Protein AF-A0ABD0NCQ1-F1 (afdb_monomer_lite)

Sequence (141 aa):
KEVLISGPDDTEEEISLSLGPPLSHETFEKMWLDLEILRRQTLGFPRPRAAPDTLQAALQMVKIQTLAFTPGDTVPWKAYIYTRSTGTLILAELLQGDLQAPGTDESLVVSVKQQPVNQHAIRGFVSILKSVLRTLNVDSL

Structure (mmCIF, N/CA/C/O backbone):
data_AF-A0ABD0NCQ1-F1
#
_entry.id   AF-A0ABD0NCQ1-F1
#
loop_
_atom_site.group_PDB
_atom_site.id
_atom_site.type_symbol
_atom_site.label_atom_id
_atom_site.label_alt_id
_atom_site.label_comp_id
_atom_site.label_asym_id
_atom_site.label_entity_id
_atom_site.label_seq_id
_atom_site.pdbx_PDB_ins_code
_atom_site.Cartn_x
_atom_site.Cartn_y
_atom_site.Cartn_z
_atom_site.occupancy
_atom_site.B_iso_or_equiv
_atom_site.auth_seq_id
_atom_site.auth_comp_id
_atom_site.auth_asym_id
_atom_site.auth_atom_id
_atom_site.pdbx_PDB_model_num
ATOM 1 N N . LYS A 1 1 ? -46.312 -8.277 -20.076 1.00 41.31 1 LYS A N 1
ATOM 2 C CA . LYS A 1 1 ? -45.403 -9.411 -19.799 1.00 41.31 1 LYS A CA 1
ATOM 3 C C . LYS A 1 1 ? -44.001 -8.831 -19.782 1.00 41.31 1 LYS A C 1
ATOM 5 O O . LYS A 1 1 ? -43.587 -8.268 -20.786 1.00 41.31 1 LYS A O 1
ATOM 10 N N . GLU A 1 2 ? -43.405 -8.815 -18.601 1.00 47.75 2 GLU A N 1
ATOM 11 C CA . GLU A 1 2 ? -42.081 -8.276 -18.286 1.00 47.75 2 GLU A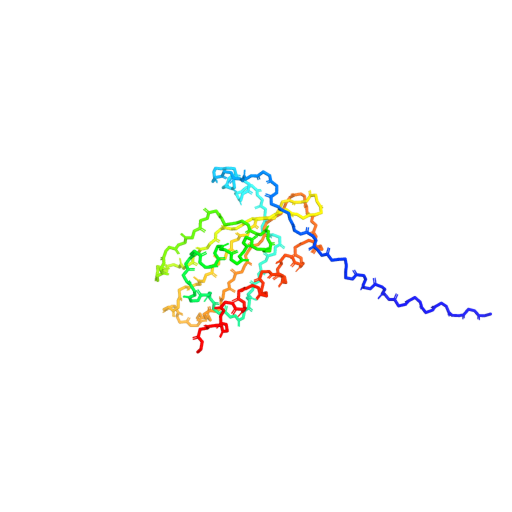 CA 1
ATOM 12 C C . GLU A 1 2 ? -40.979 -9.005 -19.061 1.00 47.75 2 GLU A C 1
ATOM 14 O O . GLU A 1 2 ? -41.149 -10.191 -19.333 1.00 47.75 2 GLU A O 1
ATOM 19 N N . VAL A 1 3 ? -39.854 -8.326 -19.319 1.00 39.41 3 VAL A N 1
ATOM 20 C CA . VAL A 1 3 ? -38.531 -8.773 -18.844 1.00 39.41 3 VAL A CA 1
ATOM 21 C C . VAL A 1 3 ? -37.684 -7.525 -18.560 1.00 39.41 3 VAL A C 1
ATOM 23 O O . VAL A 1 3 ? -37.285 -6.806 -19.473 1.00 39.41 3 VAL A O 1
ATOM 26 N N . LEU A 1 4 ? -37.436 -7.281 -17.273 1.00 47.16 4 LEU A N 1
ATOM 27 C CA . LEU A 1 4 ? -36.371 -6.424 -16.758 1.00 47.16 4 LEU A CA 1
ATOM 28 C C . LEU A 1 4 ? -35.032 -7.091 -17.086 1.00 47.16 4 LEU A C 1
ATOM 30 O O . LEU A 1 4 ? -34.736 -8.161 -16.560 1.00 47.16 4 LEU A O 1
ATOM 34 N N . ILE A 1 5 ? -34.226 -6.474 -17.946 1.00 45.88 5 ILE A N 1
ATOM 35 C CA . ILE A 1 5 ? -32.819 -6.849 -18.101 1.00 45.88 5 ILE A CA 1
ATOM 36 C C . ILE A 1 5 ? -32.027 -5.909 -17.196 1.00 45.88 5 ILE A C 1
ATOM 38 O O . ILE A 1 5 ? -31.437 -4.928 -17.638 1.00 45.88 5 ILE A O 1
ATOM 42 N N . SER A 1 6 ? -32.084 -6.182 -15.895 1.00 42.03 6 SER A N 1
ATOM 43 C CA . SER A 1 6 ? -31.113 -5.652 -14.947 1.00 42.03 6 SER A CA 1
ATOM 44 C C . SER A 1 6 ? -29.813 -6.411 -15.191 1.00 42.03 6 SER A C 1
ATOM 46 O O . SER A 1 6 ? -29.630 -7.519 -14.689 1.00 42.03 6 SER A O 1
ATOM 48 N N . GLY A 1 7 ? -28.935 -5.854 -16.028 1.00 38.22 7 GLY A N 1
ATOM 49 C CA . GLY A 1 7 ? -27.530 -6.243 -15.983 1.00 38.22 7 GLY A CA 1
ATOM 50 C C . GLY A 1 7 ? -27.001 -5.966 -14.572 1.00 38.22 7 GLY A C 1
ATOM 51 O O . GLY A 1 7 ? -27.476 -5.013 -13.944 1.00 38.22 7 GLY A O 1
ATOM 52 N N . PRO A 1 8 ? -26.079 -6.782 -14.034 1.00 43.75 8 PRO A N 1
ATOM 53 C CA . PRO A 1 8 ? -25.338 -6.362 -12.864 1.00 43.75 8 PRO A CA 1
ATOM 54 C C . PRO A 1 8 ? -24.564 -5.123 -13.301 1.00 43.75 8 PRO A C 1
ATOM 56 O O . PRO A 1 8 ? -23.619 -5.196 -14.082 1.00 43.75 8 PRO A O 1
ATOM 59 N N . ASP A 1 9 ? -25.066 -3.978 -12.871 1.00 37.38 9 ASP A N 1
ATOM 60 C CA . ASP A 1 9 ? -24.334 -2.736 -12.798 1.00 37.38 9 ASP A CA 1
ATOM 61 C C . ASP A 1 9 ? -23.147 -3.014 -11.862 1.00 37.38 9 ASP A C 1
ATOM 63 O O . ASP A 1 9 ? -23.215 -2.810 -10.653 1.00 37.38 9 ASP A O 1
ATOM 67 N N . ASP A 1 10 ? -22.079 -3.603 -12.416 1.00 42.53 10 ASP A N 1
ATOM 68 C CA . ASP A 1 10 ? -20.707 -3.418 -11.952 1.00 42.53 10 ASP A CA 1
ATOM 69 C C . ASP A 1 10 ? -20.427 -1.926 -12.144 1.00 42.53 10 ASP A C 1
ATOM 71 O O . ASP A 1 10 ? -19.739 -1.486 -13.065 1.00 42.53 10 ASP A O 1
ATOM 75 N N . THR A 1 11 ? -21.048 -1.116 -11.294 1.00 46.62 11 THR A N 1
ATOM 76 C CA . THR A 1 11 ? -20.569 0.215 -11.010 1.00 46.62 11 THR A CA 1
ATOM 77 C C . THR A 1 11 ? -19.172 -0.013 -10.462 1.00 46.62 11 THR A C 1
ATOM 79 O O . THR A 1 11 ? -18.973 -0.411 -9.311 1.00 46.62 11 THR A O 1
ATOM 82 N N . GLU A 1 12 ? -18.178 0.145 -11.335 1.00 50.72 12 GLU A N 1
ATOM 83 C CA . GLU A 1 12 ? -16.806 0.414 -10.944 1.00 50.72 12 GLU A CA 1
ATOM 84 C C . GLU A 1 12 ? -16.848 1.718 -10.142 1.00 50.72 12 GLU A C 1
ATOM 86 O O . GLU A 1 12 ? -16.586 2.795 -10.667 1.00 50.72 12 GLU A O 1
ATOM 91 N N . GLU A 1 13 ? -17.280 1.642 -8.878 1.00 55.72 13 GLU A N 1
ATOM 92 C CA . GLU A 1 13 ? -17.117 2.729 -7.929 1.00 55.72 13 GLU A CA 1
ATOM 93 C C . GLU A 1 13 ? -15.634 3.083 -7.973 1.00 55.72 13 GLU A C 1
ATOM 95 O O . GLU A 1 13 ? -14.756 2.275 -7.653 1.00 55.72 13 GLU A O 1
ATOM 100 N N . GLU A 1 14 ? -15.351 4.269 -8.499 1.00 66.75 14 GLU A N 1
ATOM 101 C CA . GLU A 1 14 ? -13.997 4.744 -8.681 1.00 66.75 14 GLU A CA 1
ATOM 102 C C . GLU A 1 14 ? -13.377 4.876 -7.288 1.00 66.75 14 GLU A C 1
ATOM 104 O O . GLU A 1 14 ? -13.781 5.707 -6.468 1.00 66.75 14 GLU A O 1
ATOM 109 N N . ILE A 1 15 ? -12.440 3.983 -6.967 1.00 83.25 15 ILE A N 1
ATOM 110 C CA . ILE A 1 15 ? -11.886 3.912 -5.618 1.00 83.25 15 ILE A CA 1
ATOM 111 C C . ILE A 1 15 ? -11.058 5.164 -5.356 1.00 83.25 15 ILE A C 1
ATOM 113 O O . ILE A 1 15 ? -9.962 5.348 -5.883 1.00 83.25 15 ILE A O 1
ATOM 117 N N . SER A 1 16 ? -11.591 6.025 -4.493 1.00 88.00 16 SER A N 1
ATOM 118 C CA . SER A 1 16 ? -10.922 7.245 -4.064 1.00 88.00 16 SER A CA 1
ATOM 119 C C . SER A 1 16 ? -9.983 6.942 -2.896 1.00 88.00 16 SER A C 1
ATOM 121 O O . SER A 1 16 ? -10.419 6.588 -1.792 1.00 88.00 16 SER A O 1
ATOM 123 N N . LEU A 1 17 ? -8.677 7.043 -3.148 1.00 93.38 17 LEU A N 1
ATOM 124 C CA . LEU A 1 17 ? -7.636 6.978 -2.123 1.00 93.38 17 LEU A CA 1
ATOM 125 C C . LEU A 1 17 ? -7.353 8.378 -1.560 1.00 93.38 17 LEU A C 1
ATOM 127 O O . LEU A 1 17 ? -7.421 9.384 -2.266 1.00 93.38 17 LEU A O 1
ATOM 131 N N . SER A 1 18 ? -7.000 8.455 -0.279 1.00 93.38 18 SER A N 1
ATOM 132 C CA . SER A 1 18 ? -6.764 9.710 0.439 1.00 93.38 18 SER A CA 1
ATOM 133 C C . SER A 1 18 ? -5.590 9.594 1.413 1.00 93.38 18 SER A C 1
ATOM 135 O O . SER A 1 18 ? -5.324 8.529 1.969 1.00 93.38 18 SER A O 1
ATOM 137 N N . LEU A 1 19 ? -4.890 10.715 1.625 1.00 86.50 19 LEU A N 1
ATOM 138 C CA . LEU A 1 19 ? -3.659 10.763 2.426 1.00 86.50 19 LEU A CA 1
ATOM 139 C C . LEU A 1 19 ? -3.890 10.892 3.940 1.00 86.50 19 LEU A C 1
ATOM 141 O O . LEU A 1 19 ? -2.982 10.594 4.697 1.00 86.50 19 LEU A O 1
ATOM 145 N N . GLY A 1 20 ? -5.082 11.289 4.404 1.00 85.56 20 GLY A N 1
ATOM 146 C CA . GLY A 1 20 ? -5.403 11.413 5.836 1.00 85.56 20 GLY A CA 1
ATOM 147 C C . GLY A 1 20 ? -4.324 12.080 6.716 1.00 85.56 20 GLY A C 1
ATOM 148 O O . GLY A 1 20 ? -3.438 12.776 6.222 1.00 85.56 20 GLY A O 1
ATOM 149 N N . PRO A 1 21 ? -4.391 11.903 8.046 1.00 88.88 21 PRO A N 1
ATOM 150 C CA . PRO A 1 21 ? -3.262 12.211 8.914 1.00 88.88 21 PRO A CA 1
ATOM 151 C C . PRO A 1 21 ? -2.158 11.151 8.746 1.00 88.88 21 PRO A C 1
ATOM 153 O O . PRO A 1 21 ? -2.484 9.960 8.627 1.00 88.88 21 PRO A O 1
ATOM 156 N N . PRO A 1 22 ? -0.873 11.554 8.780 1.00 91.31 22 PRO A N 1
ATOM 157 C CA . PRO A 1 22 ? 0.237 10.617 8.704 1.00 91.31 22 PRO A CA 1
ATOM 158 C C . PRO A 1 22 ? 0.203 9.655 9.890 1.00 91.31 22 PRO A C 1
ATOM 160 O O . PRO A 1 22 ? -0.095 10.035 11.024 1.00 91.31 22 PRO A O 1
ATOM 163 N N . LEU A 1 23 ? 0.516 8.398 9.610 1.00 94.06 23 LEU A N 1
ATOM 164 C CA . LEU A 1 23 ? 0.584 7.345 10.606 1.00 94.06 23 LEU A CA 1
ATOM 165 C C . LEU A 1 23 ? 2.020 7.208 11.124 1.00 94.06 23 LEU A C 1
ATOM 167 O O . LEU A 1 23 ? 2.955 7.123 10.329 1.00 94.06 23 LEU A O 1
ATOM 171 N N . SER A 1 24 ? 2.200 7.177 12.447 1.00 95.56 24 SER A N 1
ATOM 172 C CA . SER A 1 24 ? 3.511 6.895 13.043 1.00 95.56 24 SER A CA 1
ATOM 173 C C . SER A 1 24 ? 3.886 5.418 12.894 1.00 95.56 24 SER A C 1
ATOM 175 O O . SER A 1 24 ? 3.014 4.559 12.742 1.00 95.56 24 SER A O 1
ATOM 177 N N . HIS A 1 25 ? 5.185 5.115 12.990 1.00 94.75 25 HIS A N 1
ATOM 178 C CA . HIS A 1 25 ? 5.687 3.739 12.911 1.00 94.75 25 HIS A CA 1
ATOM 179 C C . HIS A 1 25 ? 5.086 2.854 14.010 1.00 94.75 25 HIS A C 1
ATOM 181 O O . HIS A 1 25 ? 4.586 1.776 13.716 1.00 94.75 25 HIS A O 1
ATOM 187 N N . GLU A 1 26 ? 5.045 3.356 15.246 1.00 96.62 26 GLU A N 1
ATOM 188 C CA . GLU A 1 26 ? 4.464 2.659 16.400 1.00 96.62 26 GLU A CA 1
ATOM 189 C C . GLU A 1 26 ? 2.972 2.357 16.200 1.00 96.62 26 GLU A C 1
ATOM 191 O O . GLU A 1 26 ? 2.512 1.247 16.460 1.00 96.62 26 GLU A O 1
ATOM 196 N N . THR A 1 27 ? 2.203 3.326 15.685 1.00 96.00 27 THR A N 1
ATOM 197 C CA . THR A 1 27 ? 0.764 3.119 15.463 1.00 96.00 27 THR A CA 1
ATOM 198 C C . THR A 1 27 ? 0.531 2.089 14.362 1.00 96.00 27 THR A C 1
ATOM 200 O O . THR A 1 27 ? -0.339 1.228 14.505 1.00 96.00 27 THR A O 1
ATOM 203 N N . PHE A 1 28 ? 1.306 2.155 13.273 1.00 96.44 28 PHE A N 1
ATOM 204 C CA . PHE A 1 28 ? 1.252 1.150 12.213 1.00 96.44 28 PHE A CA 1
ATOM 205 C C . PHE A 1 28 ? 1.580 -0.237 12.757 1.00 96.44 28 PHE A C 1
ATOM 207 O O . PHE A 1 28 ? 0.816 -1.164 12.515 1.00 96.44 28 PHE A O 1
ATOM 214 N N . GLU A 1 29 ? 2.684 -0.376 13.492 1.00 96.50 29 GLU A N 1
ATOM 215 C CA . GLU A 1 29 ? 3.144 -1.657 14.027 1.00 96.50 29 GLU A CA 1
ATOM 216 C C . GLU A 1 29 ? 2.106 -2.275 14.961 1.00 96.50 29 GLU A C 1
ATOM 218 O O . GLU A 1 29 ? 1.737 -3.435 14.780 1.00 96.50 29 GLU A O 1
ATOM 223 N N . LYS A 1 30 ? 1.547 -1.480 15.879 1.00 97.25 30 LYS A N 1
ATOM 224 C CA . LYS A 1 30 ? 0.475 -1.925 16.772 1.00 97.25 30 LYS A CA 1
ATOM 225 C C . LYS A 1 30 ? -0.725 -2.469 15.993 1.00 97.25 30 LYS A C 1
ATOM 227 O O . LYS A 1 30 ? -1.124 -3.610 16.195 1.00 97.25 30 LYS A O 1
ATOM 232 N N . MET A 1 31 ? -1.262 -1.693 15.048 1.00 96.69 31 MET A N 1
ATOM 233 C CA . MET A 1 31 ? -2.397 -2.148 14.233 1.00 96.69 31 MET A CA 1
ATOM 234 C C . MET A 1 31 ? -2.036 -3.343 13.348 1.00 96.69 31 MET A C 1
ATOM 236 O O . MET A 1 31 ? -2.869 -4.214 13.111 1.00 96.69 31 MET A O 1
ATOM 240 N N . TRP A 1 32 ? -0.804 -3.404 12.844 1.00 96.44 32 TRP A N 1
ATOM 241 C CA . TRP A 1 32 ? -0.341 -4.525 12.042 1.00 96.44 32 TRP A CA 1
ATOM 242 C C . TRP A 1 32 ? -0.276 -5.815 12.859 1.00 96.44 32 TRP A C 1
ATOM 244 O O . TRP A 1 32 ? -0.570 -6.869 12.309 1.00 96.44 32 TRP A O 1
ATOM 254 N N . LEU A 1 33 ? 0.082 -5.764 14.142 1.00 96.56 33 LEU A N 1
ATOM 255 C CA . LEU A 1 33 ? 0.075 -6.934 15.024 1.00 96.56 33 LEU A CA 1
ATOM 256 C C . LEU A 1 33 ? -1.344 -7.329 15.455 1.00 96.56 33 LEU A C 1
ATOM 258 O O . LEU A 1 33 ? -1.642 -8.520 15.506 1.00 96.56 33 LEU A O 1
ATOM 262 N N . ASP A 1 34 ? -2.211 -6.344 15.695 1.00 97.38 34 ASP A N 1
ATOM 263 C CA . ASP A 1 34 ? -3.579 -6.564 16.184 1.00 97.38 34 ASP A CA 1
ATOM 264 C C . ASP A 1 34 ? -4.540 -7.077 15.092 1.00 97.38 34 ASP A C 1
ATOM 266 O O . ASP A 1 34 ? -5.489 -7.804 15.386 1.00 97.38 34 ASP A O 1
ATOM 270 N N . LEU A 1 35 ? -4.328 -6.696 13.827 1.00 96.81 35 LEU A N 1
ATOM 271 C CA . LEU A 1 35 ? -5.213 -7.057 12.714 1.00 96.81 35 LEU A CA 1
ATOM 272 C C . LEU A 1 35 ? -4.810 -8.370 12.035 1.00 96.81 35 LEU A C 1
ATOM 274 O O . LEU A 1 35 ? -3.632 -8.708 11.909 1.00 96.81 35 LEU A O 1
ATOM 278 N N . GLU A 1 36 ? -5.786 -9.074 11.469 1.00 96.06 36 GLU A N 1
ATOM 279 C CA . GLU A 1 36 ? -5.550 -10.255 10.636 1.00 96.06 36 GLU A CA 1
ATOM 280 C C . GLU A 1 36 ? -5.258 -9.885 9.172 1.00 96.06 36 GLU A C 1
ATOM 282 O O . GLU A 1 36 ? -5.649 -8.824 8.676 1.00 96.06 36 GLU A O 1
ATOM 287 N N . ILE A 1 37 ? -4.557 -10.771 8.453 1.00 97.00 37 ILE A N 1
ATOM 288 C CA . ILE A 1 37 ? -4.350 -10.623 7.006 1.00 97.00 37 ILE A CA 1
ATOM 289 C C . ILE A 1 37 ? -5.658 -10.959 6.293 1.00 97.00 37 ILE A C 1
ATOM 291 O O . ILE A 1 37 ? -6.046 -12.119 6.208 1.00 97.00 37 ILE A O 1
ATOM 295 N N . LEU A 1 38 ? -6.303 -9.942 5.729 1.00 96.62 38 LEU A N 1
ATOM 296 C CA . LEU A 1 38 ? -7.566 -10.093 5.004 1.00 96.62 38 LEU A CA 1
ATOM 297 C C . LEU A 1 38 ? -7.353 -10.526 3.557 1.00 96.62 38 LEU A C 1
ATOM 299 O O . LEU A 1 38 ? -8.202 -11.194 2.970 1.00 96.62 38 LEU A O 1
ATOM 303 N N . ARG A 1 39 ? -6.229 -10.123 2.957 1.00 94.44 39 ARG A N 1
ATOM 304 C CA . ARG A 1 39 ? -5.877 -10.515 1.593 1.00 94.44 39 ARG A CA 1
ATOM 305 C C . ARG A 1 39 ? -4.378 -10.682 1.459 1.00 94.44 39 ARG A C 1
ATOM 307 O O . ARG A 1 39 ? -3.623 -9.763 1.749 1.00 94.44 39 ARG A O 1
ATOM 314 N N . ARG A 1 40 ? -3.959 -11.831 0.940 1.00 95.50 40 ARG A N 1
ATOM 315 C CA . ARG A 1 40 ? -2.585 -12.080 0.505 1.00 95.50 40 ARG A CA 1
ATOM 316 C C . ARG A 1 40 ? -2.605 -12.457 -0.968 1.00 95.50 40 ARG A C 1
ATOM 318 O O . ARG A 1 40 ? -3.359 -13.345 -1.354 1.00 95.50 40 ARG A O 1
ATOM 325 N N . GLN A 1 41 ? -1.834 -11.760 -1.795 1.00 91.38 41 GLN A N 1
ATOM 326 C CA . GLN A 1 41 ? -1.837 -11.974 -3.240 1.00 91.38 41 GLN A CA 1
ATOM 327 C C . GLN A 1 41 ? -0.431 -11.880 -3.835 1.00 91.38 41 GLN A C 1
ATOM 329 O O . GLN A 1 41 ? 0.286 -10.911 -3.613 1.00 91.38 41 GLN A O 1
ATOM 334 N N . THR A 1 42 ? -0.085 -12.862 -4.662 1.00 90.94 42 THR A N 1
ATOM 335 C CA . THR A 1 42 ? 1.087 -12.839 -5.543 1.00 90.94 42 THR A CA 1
ATOM 336 C C . THR A 1 42 ? 0.791 -11.955 -6.760 1.00 90.94 42 THR A C 1
ATOM 338 O O . THR A 1 42 ? -0.267 -12.089 -7.384 1.00 90.94 42 THR A O 1
ATOM 341 N N . LEU A 1 43 ? 1.673 -11.000 -7.067 1.00 88.44 43 LEU A N 1
ATOM 342 C CA . LEU A 1 43 ? 1.446 -9.993 -8.111 1.00 88.44 43 LEU A CA 1
ATOM 343 C C . LEU A 1 43 ? 1.885 -10.444 -9.515 1.00 88.44 43 LEU A C 1
ATOM 345 O O . LEU A 1 43 ? 1.423 -9.860 -10.498 1.00 88.44 43 LEU A O 1
ATOM 349 N N . GLY A 1 44 ? 2.697 -11.500 -9.612 1.00 85.12 44 GLY A N 1
ATOM 350 C CA . GLY A 1 44 ? 3.183 -12.092 -10.863 1.00 85.12 44 GLY A CA 1
ATOM 351 C C . GLY A 1 44 ? 4.290 -11.288 -11.549 1.00 85.12 44 GLY A C 1
ATOM 352 O O . GLY A 1 44 ? 4.508 -11.453 -12.743 1.00 85.12 44 GLY A O 1
ATOM 353 N N . PHE A 1 45 ? 4.931 -10.365 -10.830 1.00 84.62 45 PHE A N 1
ATOM 354 C CA . PHE A 1 45 ? 6.061 -9.564 -11.304 1.00 84.62 45 PHE A CA 1
ATOM 355 C C . PHE A 1 45 ? 6.966 -9.190 -10.118 1.00 84.62 45 PHE A C 1
ATOM 357 O O . PHE A 1 45 ? 6.464 -9.113 -8.989 1.00 84.62 45 PHE A O 1
ATOM 364 N N . PRO A 1 46 ? 8.272 -8.958 -10.340 1.00 86.62 46 PRO A N 1
ATOM 365 C CA . PRO A 1 46 ? 9.209 -8.621 -9.272 1.00 86.62 46 PRO A CA 1
ATOM 366 C C . PRO A 1 46 ? 9.024 -7.190 -8.759 1.00 86.62 46 PRO A C 1
ATOM 368 O O . PRO A 1 46 ? 8.295 -6.377 -9.339 1.00 86.62 46 PRO A O 1
ATOM 371 N N . ARG A 1 47 ? 9.703 -6.859 -7.659 1.00 85.19 47 ARG A N 1
ATOM 372 C CA . ARG A 1 47 ? 9.778 -5.496 -7.128 1.00 85.19 47 ARG A CA 1
ATOM 373 C C . ARG A 1 47 ? 10.277 -4.522 -8.204 1.00 85.19 47 ARG A C 1
ATOM 375 O O . ARG A 1 47 ? 11.137 -4.897 -9.004 1.00 85.19 47 ARG A O 1
ATOM 382 N N . PRO A 1 48 ? 9.825 -3.258 -8.166 1.00 85.75 48 PRO A N 1
ATOM 383 C CA . PRO A 1 48 ? 10.415 -2.193 -8.962 1.00 85.75 48 PRO A CA 1
ATOM 384 C C . PRO A 1 48 ? 11.931 -2.105 -8.773 1.00 85.75 48 PRO A C 1
ATOM 386 O O . PRO A 1 48 ? 12.422 -2.100 -7.640 1.00 85.75 48 PRO A O 1
ATOM 389 N N . ARG A 1 49 ? 12.663 -1.999 -9.888 1.00 83.00 49 ARG A N 1
ATOM 390 C CA . ARG A 1 49 ? 14.108 -1.692 -9.896 1.00 83.00 49 ARG A CA 1
ATOM 391 C C . ARG A 1 49 ? 14.403 -0.201 -9.712 1.00 83.00 49 ARG A C 1
ATOM 393 O O . ARG A 1 49 ? 15.554 0.169 -9.506 1.00 83.00 49 ARG A O 1
ATOM 400 N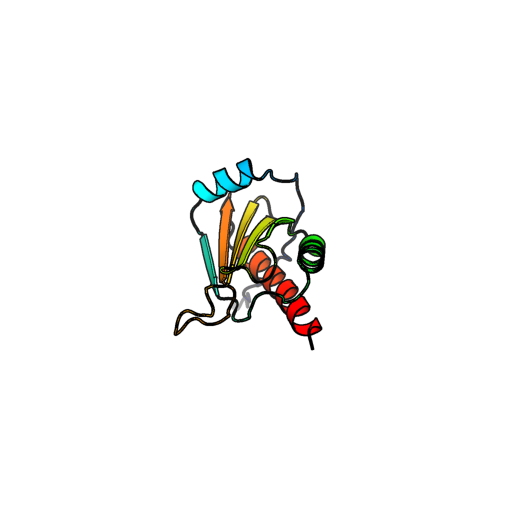 N . ALA A 1 50 ? 13.369 0.638 -9.774 1.00 84.62 50 ALA A N 1
ATOM 401 C CA . ALA A 1 50 ? 13.461 2.067 -9.520 1.00 84.62 50 ALA A CA 1
ATOM 402 C C . ALA A 1 50 ? 14.050 2.364 -8.128 1.00 84.62 50 ALA A C 1
ATOM 404 O O . ALA A 1 50 ? 13.886 1.585 -7.185 1.00 84.62 50 ALA A O 1
ATOM 405 N N . ALA A 1 51 ? 14.705 3.521 -7.994 1.00 85.50 51 ALA A N 1
ATOM 406 C CA . ALA A 1 51 ? 15.211 3.983 -6.706 1.00 85.50 51 ALA A CA 1
ATOM 407 C C . ALA A 1 51 ? 14.063 4.101 -5.676 1.00 85.50 51 ALA A C 1
ATOM 409 O O . ALA A 1 51 ? 12.935 4.434 -6.064 1.00 85.50 51 ALA A O 1
ATOM 410 N N . PRO A 1 52 ? 14.319 3.874 -4.370 1.00 86.88 52 PRO A N 1
ATOM 411 C CA . PRO A 1 52 ? 13.289 3.970 -3.331 1.00 86.88 52 PRO A CA 1
ATOM 412 C C . PRO A 1 52 ? 12.503 5.288 -3.369 1.00 86.88 52 PRO A C 1
ATOM 414 O O . PRO A 1 52 ? 11.279 5.267 -3.258 1.00 86.88 52 PRO A O 1
ATOM 417 N N . ASP A 1 53 ? 13.183 6.408 -3.628 1.00 89.56 53 ASP A N 1
ATOM 418 C CA . ASP A 1 53 ? 12.564 7.736 -3.727 1.00 89.56 53 ASP A CA 1
ATOM 419 C C . ASP A 1 53 ? 11.581 7.835 -4.903 1.00 89.56 53 ASP A C 1
ATOM 421 O O . ASP A 1 53 ? 10.497 8.404 -4.772 1.00 89.56 53 ASP A O 1
ATOM 425 N N . THR A 1 54 ? 11.916 7.231 -6.048 1.00 91.62 54 THR A N 1
ATOM 426 C CA . THR A 1 54 ? 11.038 7.175 -7.226 1.00 91.62 54 THR A CA 1
ATOM 427 C C . THR A 1 54 ? 9.791 6.345 -6.937 1.00 91.62 54 THR A C 1
ATOM 429 O O . THR A 1 54 ? 8.677 6.769 -7.253 1.00 91.62 54 THR A O 1
ATOM 432 N N . LEU A 1 55 ? 9.956 5.183 -6.296 1.00 91.19 55 LEU A N 1
ATOM 433 C CA . LEU A 1 55 ? 8.830 4.345 -5.884 1.00 91.19 55 LEU A CA 1
ATOM 434 C C . LEU A 1 55 ? 7.937 5.074 -4.874 1.00 91.19 55 LEU A C 1
ATOM 436 O O . LEU A 1 55 ? 6.715 5.081 -5.024 1.00 91.19 55 LEU A O 1
ATOM 440 N N . GLN A 1 56 ? 8.534 5.724 -3.876 1.00 92.94 56 GLN A N 1
ATOM 441 C CA . GLN A 1 56 ? 7.803 6.513 -2.891 1.00 92.94 56 GLN A CA 1
ATOM 442 C C . GLN A 1 56 ? 7.004 7.641 -3.549 1.00 92.94 56 GLN A C 1
ATOM 444 O O . GLN A 1 56 ? 5.820 7.801 -3.252 1.00 92.94 56 GLN A O 1
ATOM 449 N N . ALA A 1 57 ? 7.619 8.388 -4.469 1.00 94.19 57 ALA A N 1
ATOM 450 C CA . ALA A 1 57 ? 6.946 9.457 -5.197 1.00 94.19 57 ALA A CA 1
ATOM 451 C C . ALA A 1 57 ? 5.754 8.922 -6.005 1.00 94.19 57 ALA A C 1
ATOM 453 O O . ALA A 1 57 ? 4.660 9.485 -5.938 1.00 94.19 57 ALA A O 1
ATOM 454 N N . ALA A 1 58 ? 5.928 7.802 -6.711 1.00 94.75 58 ALA A N 1
ATOM 455 C CA . ALA A 1 58 ? 4.866 7.189 -7.502 1.00 94.75 58 ALA A CA 1
ATOM 456 C C . ALA A 1 58 ? 3.687 6.697 -6.651 1.00 94.75 58 ALA A C 1
ATOM 458 O O . ALA A 1 58 ? 2.529 6.929 -7.002 1.00 94.75 58 ALA A O 1
ATOM 459 N N . LEU A 1 59 ? 3.966 6.083 -5.499 1.00 95.38 59 LEU A N 1
ATOM 460 C CA . LEU A 1 59 ? 2.937 5.701 -4.532 1.00 95.38 59 LEU A CA 1
ATOM 461 C C . LEU A 1 59 ? 2.203 6.936 -3.990 1.00 95.38 59 LEU A C 1
ATOM 463 O O . LEU A 1 59 ? 0.972 6.960 -3.938 1.00 95.38 59 LEU A O 1
ATOM 467 N N . GLN A 1 60 ? 2.934 8.003 -3.667 1.00 94.94 60 GLN A N 1
ATOM 468 C CA . GLN A 1 60 ? 2.344 9.233 -3.147 1.00 94.94 60 GLN A CA 1
ATOM 469 C C . GLN A 1 60 ? 1.443 9.940 -4.176 1.00 94.94 60 GLN A C 1
ATOM 471 O O . GLN A 1 60 ? 0.421 10.521 -3.788 1.00 94.94 60 GLN A O 1
ATOM 476 N N . MET A 1 61 ? 1.755 9.858 -5.478 1.00 94.88 61 MET A N 1
ATOM 477 C CA . MET A 1 61 ? 0.895 10.385 -6.550 1.00 94.88 61 MET A CA 1
ATOM 478 C C . MET A 1 61 ? -0.500 9.750 -6.527 1.00 94.88 61 MET A C 1
ATOM 480 O O . MET A 1 61 ? -1.496 10.459 -6.679 1.00 94.88 61 MET A O 1
ATOM 484 N N . VAL A 1 62 ? -0.582 8.451 -6.227 1.00 95.38 62 VAL A N 1
ATOM 485 C CA . VAL A 1 62 ? -1.848 7.715 -6.068 1.00 95.38 62 VAL A CA 1
ATOM 486 C C . VAL A 1 62 ? -2.344 7.668 -4.618 1.00 95.38 62 VAL A C 1
ATOM 488 O O . VAL A 1 62 ? -3.190 6.850 -4.273 1.00 95.38 62 VAL A O 1
ATOM 491 N N . LYS A 1 63 ? -1.843 8.556 -3.750 1.00 96.50 63 LYS A N 1
ATOM 492 C CA . LYS A 1 63 ? -2.261 8.688 -2.340 1.00 96.50 63 LYS A CA 1
ATOM 493 C C . LYS A 1 63 ? -1.985 7.446 -1.481 1.00 96.50 63 LYS A C 1
ATOM 495 O O . LYS A 1 63 ? -2.667 7.208 -0.482 1.00 96.50 63 LYS A O 1
ATOM 500 N N . ILE A 1 64 ? -0.963 6.676 -1.841 1.00 97.06 64 ILE A N 1
ATOM 501 C CA . ILE A 1 64 ? -0.401 5.607 -1.016 1.00 97.06 64 ILE A CA 1
ATOM 502 C C . ILE A 1 64 ? 0.847 6.152 -0.322 1.00 97.06 64 ILE A C 1
ATOM 504 O O . ILE A 1 64 ? 1.740 6.704 -0.961 1.00 97.06 64 ILE A O 1
ATOM 508 N N . GLN A 1 65 ? 0.906 6.013 0.996 1.00 95.50 65 GLN A N 1
ATOM 509 C CA . GLN A 1 65 ? 2.024 6.484 1.803 1.00 95.50 65 GLN A CA 1
ATOM 510 C C . GLN A 1 65 ? 2.944 5.326 2.147 1.00 95.50 65 GLN A C 1
ATOM 512 O O . GLN A 1 65 ? 2.486 4.264 2.567 1.00 95.50 65 GLN A O 1
ATOM 517 N N . THR A 1 66 ? 4.245 5.554 2.013 1.00 94.88 66 THR A N 1
ATOM 518 C CA . THR A 1 66 ? 5.257 4.608 2.471 1.00 94.88 66 THR A CA 1
ATOM 519 C C . THR A 1 66 ? 5.684 4.945 3.890 1.00 94.88 66 THR A C 1
ATOM 521 O O . THR A 1 66 ?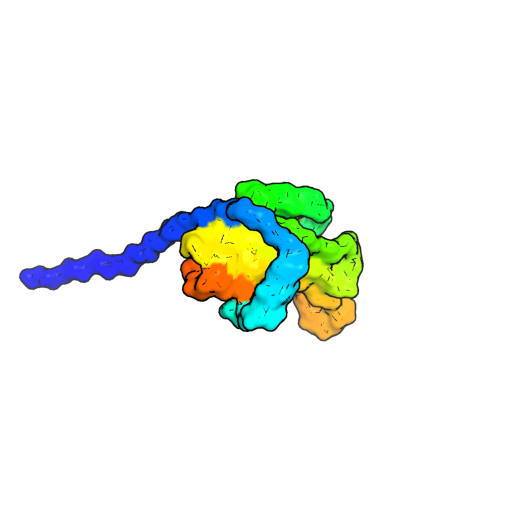 5.949 6.102 4.207 1.00 94.88 66 THR A O 1
ATOM 524 N N . LEU A 1 67 ? 5.758 3.921 4.734 1.00 93.94 67 LEU A N 1
ATOM 525 C CA . LEU A 1 67 ? 6.284 4.004 6.089 1.00 93.94 67 LEU A CA 1
ATOM 526 C C . LEU A 1 67 ? 7.770 3.624 6.137 1.00 93.94 67 LEU A C 1
ATOM 528 O O . LEU A 1 67 ? 8.571 4.315 6.752 1.00 93.94 67 LEU A O 1
ATOM 532 N N . ALA A 1 68 ? 8.140 2.520 5.484 1.00 91.62 68 ALA A N 1
ATOM 533 C CA . ALA A 1 68 ? 9.513 2.031 5.465 1.00 91.62 68 ALA A CA 1
ATOM 534 C C . ALA A 1 68 ? 9.789 1.157 4.237 1.00 91.62 68 ALA A C 1
ATOM 536 O O . ALA A 1 68 ? 8.898 0.459 3.743 1.00 91.62 68 ALA A O 1
ATOM 537 N N . PHE A 1 69 ? 11.053 1.155 3.813 1.00 87.12 69 PHE A N 1
ATOM 538 C CA . PHE A 1 69 ? 11.611 0.251 2.813 1.00 87.12 69 PHE A CA 1
ATOM 539 C C . PHE A 1 69 ? 12.814 -0.486 3.386 1.00 87.12 69 PHE A C 1
ATOM 541 O O . PHE A 1 69 ? 13.616 0.092 4.121 1.00 87.12 69 PHE A O 1
ATOM 548 N N . THR A 1 70 ? 12.999 -1.727 2.955 1.00 84.56 70 THR A N 1
ATOM 549 C CA . THR A 1 70 ? 14.318 -2.341 2.975 1.00 84.56 70 THR A CA 1
ATOM 550 C C . THR A 1 70 ? 15.166 -1.694 1.868 1.00 84.56 70 THR A C 1
ATOM 552 O O . THR A 1 70 ? 14.730 -1.654 0.713 1.00 84.56 70 THR A O 1
ATOM 555 N N . PRO A 1 71 ? 16.363 -1.172 2.178 1.00 74.12 71 PRO A N 1
ATOM 556 C CA . PRO A 1 71 ? 17.222 -0.539 1.185 1.00 74.12 71 PRO A CA 1
ATOM 557 C C . PRO A 1 71 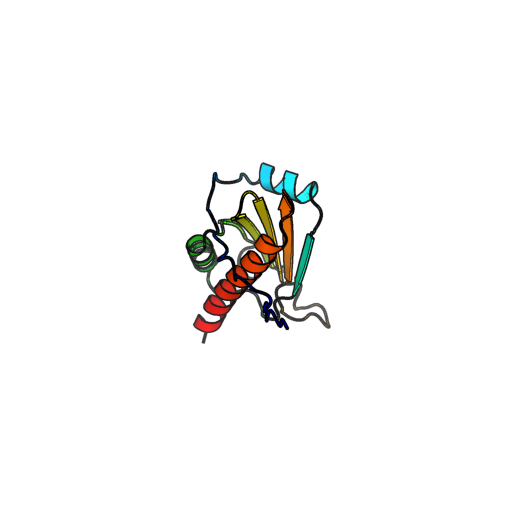? 17.866 -1.554 0.224 1.00 74.12 71 PRO A C 1
ATOM 559 O O . PRO A 1 71 ? 18.302 -2.636 0.631 1.00 74.12 71 PRO A O 1
ATOM 562 N N . GLY A 1 72 ? 17.987 -1.148 -1.046 1.00 71.06 72 GLY A N 1
ATOM 563 C CA . GLY A 1 72 ? 18.828 -1.793 -2.060 1.00 71.06 72 GLY A CA 1
ATOM 564 C C . GLY A 1 72 ? 18.499 -3.265 -2.325 1.00 71.06 72 GLY A C 1
ATOM 565 O O . GLY A 1 72 ? 17.338 -3.628 -2.515 1.00 71.06 72 GLY A O 1
ATOM 566 N N . ASP A 1 73 ? 19.546 -4.092 -2.338 1.00 70.44 73 ASP A N 1
ATOM 567 C CA . ASP A 1 73 ? 19.506 -5.525 -2.666 1.00 70.44 73 ASP A CA 1
ATOM 568 C C . ASP A 1 73 ? 19.467 -6.427 -1.425 1.00 70.44 73 ASP A C 1
ATOM 570 O O . ASP A 1 73 ? 19.793 -7.611 -1.486 1.00 70.44 73 ASP A O 1
ATOM 574 N N . THR A 1 74 ? 19.075 -5.874 -0.274 1.00 77.56 74 THR A N 1
ATOM 575 C CA . THR A 1 74 ? 18.926 -6.661 0.952 1.00 77.56 74 THR A CA 1
ATOM 576 C C . THR A 1 74 ? 17.757 -7.633 0.801 1.00 77.56 74 THR A C 1
ATOM 578 O O . THR A 1 74 ? 16.650 -7.239 0.421 1.00 77.56 74 THR A O 1
ATOM 581 N N . VAL A 1 75 ? 17.998 -8.899 1.136 1.00 77.69 75 VAL A N 1
ATOM 582 C CA . VAL A 1 75 ? 17.023 -9.984 1.014 1.00 77.69 75 VAL A CA 1
ATOM 583 C C . VAL A 1 75 ? 16.579 -10.451 2.411 1.00 77.69 75 VAL A C 1
ATOM 585 O O . VAL A 1 75 ? 17.436 -10.686 3.262 1.00 77.69 75 VAL A O 1
ATOM 588 N N . PRO A 1 76 ? 15.265 -10.606 2.668 1.00 83.88 76 PRO A N 1
ATOM 589 C CA . PRO A 1 76 ? 14.165 -10.302 1.755 1.00 83.88 76 PRO A CA 1
ATOM 590 C C . PRO A 1 76 ? 13.921 -8.792 1.626 1.00 83.88 76 PRO A C 1
ATOM 592 O O . PRO A 1 76 ? 13.991 -8.040 2.604 1.00 83.88 76 PRO A O 1
ATOM 595 N N . TRP A 1 77 ? 13.575 -8.352 0.414 1.00 88.06 77 TRP A N 1
ATOM 596 C CA . TRP A 1 77 ? 13.150 -6.972 0.201 1.00 88.06 77 TRP A CA 1
ATOM 597 C C . TRP A 1 77 ? 11.732 -6.795 0.737 1.00 88.06 77 TRP A C 1
ATOM 599 O O . TRP A 1 77 ? 10.841 -7.599 0.442 1.00 88.06 77 TRP A O 1
ATOM 609 N N . LYS A 1 78 ? 11.520 -5.732 1.513 1.00 91.75 78 LYS A N 1
ATOM 610 C CA . LYS A 1 78 ? 10.256 -5.463 2.186 1.00 91.75 78 LYS A CA 1
ATOM 611 C C . LYS A 1 78 ? 9.872 -3.995 2.073 1.00 91.75 78 LYS A C 1
ATOM 613 O O . LYS A 1 78 ? 10.732 -3.119 2.113 1.00 91.75 78 LYS A O 1
ATOM 618 N N . ALA A 1 79 ? 8.577 -3.722 1.996 1.00 93.69 79 ALA A N 1
ATOM 619 C CA . ALA A 1 79 ? 8.050 -2.379 2.188 1.00 93.69 79 ALA A CA 1
ATOM 620 C C . ALA A 1 79 ? 6.767 -2.410 3.010 1.00 93.69 79 ALA A C 1
ATOM 622 O O . ALA A 1 79 ? 5.951 -3.321 2.862 1.00 93.69 79 ALA A O 1
ATOM 623 N N . TYR A 1 80 ? 6.576 -1.384 3.832 1.00 96.50 80 TYR A N 1
ATOM 624 C CA . TYR A 1 80 ? 5.324 -1.145 4.538 1.00 96.50 80 TYR A CA 1
ATOM 625 C C . TYR A 1 80 ? 4.692 0.137 4.026 1.00 96.50 80 TYR A C 1
ATOM 627 O O . TYR A 1 80 ? 5.321 1.199 4.030 1.00 96.50 80 TYR A O 1
ATOM 635 N N . ILE A 1 81 ? 3.447 0.027 3.585 1.00 97.06 81 ILE A N 1
ATOM 636 C CA . ILE A 1 81 ? 2.684 1.117 2.984 1.00 97.06 81 ILE A CA 1
ATOM 637 C C . ILE A 1 81 ? 1.286 1.171 3.596 1.00 97.06 81 ILE A C 1
ATOM 639 O O . ILE A 1 81 ? 0.781 0.178 4.124 1.00 97.06 81 ILE A O 1
ATOM 643 N N . TYR A 1 82 ? 0.640 2.326 3.518 1.00 97.69 82 TYR A N 1
ATOM 644 C CA . TYR A 1 82 ? -0.733 2.497 3.971 1.00 97.69 82 TYR A CA 1
ATOM 645 C C . TYR A 1 82 ? -1.479 3.538 3.138 1.00 97.69 82 TYR A C 1
ATOM 647 O O . TYR A 1 82 ? -0.883 4.384 2.470 1.00 97.69 82 TYR A O 1
ATOM 655 N N . THR A 1 83 ? -2.805 3.467 3.156 1.00 97.31 83 THR A N 1
ATOM 656 C CA . THR A 1 83 ? -3.682 4.469 2.536 1.00 97.31 83 THR A CA 1
ATOM 657 C C . THR A 1 83 ? -5.054 4.458 3.201 1.00 97.31 83 THR A C 1
ATOM 659 O O . THR A 1 83 ? -5.390 3.529 3.942 1.00 97.31 83 THR A O 1
ATOM 662 N N . ARG A 1 84 ? -5.870 5.479 2.938 1.00 95.69 84 ARG A N 1
ATOM 663 C CA . ARG A 1 84 ? -7.259 5.545 3.396 1.00 95.69 84 ARG A CA 1
ATOM 664 C C . ARG A 1 84 ? -8.209 5.619 2.218 1.00 95.69 84 ARG A C 1
ATOM 666 O O . ARG A 1 84 ? -7.972 6.378 1.284 1.00 95.69 84 ARG A O 1
ATOM 673 N N . SER A 1 85 ? -9.313 4.890 2.288 1.00 93.06 85 SER A N 1
ATOM 674 C CA . SER A 1 85 ? -10.347 4.904 1.249 1.00 93.06 85 SER A CA 1
ATOM 675 C C . SER A 1 85 ? -11.711 4.625 1.857 1.00 93.06 85 SER A C 1
ATOM 677 O O . SER A 1 85 ? -11.805 3.792 2.750 1.00 93.06 85 SER A O 1
ATOM 679 N N . THR A 1 86 ? -12.766 5.321 1.428 1.00 87.06 86 THR A N 1
ATOM 680 C CA . THR A 1 86 ? -14.158 5.008 1.826 1.00 87.06 86 THR A CA 1
ATOM 681 C C . THR A 1 86 ? -14.335 4.726 3.336 1.00 87.06 86 THR A C 1
ATOM 683 O O . THR A 1 86 ? -14.935 3.727 3.727 1.00 87.06 86 THR A O 1
ATOM 686 N N . GLY A 1 87 ? -13.720 5.545 4.201 1.00 89.81 87 GLY A N 1
ATOM 687 C CA . GLY A 1 87 ? -13.804 5.402 5.664 1.00 89.81 87 GLY A CA 1
ATOM 688 C C . GLY A 1 87 ? -12.969 4.276 6.294 1.00 89.81 87 GLY A C 1
ATOM 689 O O . GLY A 1 87 ? -13.095 4.035 7.492 1.00 89.81 87 GLY A O 1
ATOM 690 N N . THR A 1 88 ? -12.105 3.605 5.532 1.00 94.44 88 THR A N 1
ATOM 691 C CA . THR A 1 88 ? -11.210 2.554 6.028 1.00 94.44 88 THR A CA 1
ATOM 692 C C . THR A 1 88 ? -9.739 2.943 5.971 1.00 94.44 88 THR A C 1
ATOM 694 O O . THR A 1 88 ? -9.321 3.734 5.120 1.00 94.44 88 THR A O 1
ATOM 697 N N . LEU A 1 89 ? -8.945 2.368 6.872 1.00 96.75 89 LEU A N 1
ATOM 698 C CA . LEU A 1 89 ? -7.490 2.374 6.804 1.00 96.75 89 LEU A CA 1
ATOM 699 C C . LEU A 1 89 ? -7.010 1.032 6.260 1.00 96.75 89 LEU A C 1
ATOM 701 O O . LEU A 1 89 ? -7.337 -0.017 6.812 1.00 96.75 89 LEU A O 1
ATOM 705 N N . ILE A 1 90 ? -6.208 1.084 5.203 1.00 97.50 90 ILE A N 1
ATOM 706 C CA . ILE A 1 90 ? -5.564 -0.075 4.593 1.00 97.50 90 ILE A CA 1
ATOM 707 C C . ILE A 1 90 ? -4.085 -0.027 4.958 1.00 97.50 90 ILE A C 1
ATOM 709 O O . ILE A 1 90 ? -3.416 0.975 4.707 1.00 97.50 90 ILE A O 1
ATOM 713 N N . LEU A 1 91 ? -3.581 -1.117 5.525 1.00 98.00 91 LEU A N 1
ATOM 714 C CA . LEU A 1 91 ? -2.165 -1.355 5.776 1.00 98.00 91 LEU A CA 1
ATOM 715 C C . LEU A 1 91 ? -1.710 -2.463 4.834 1.00 98.00 91 LEU A C 1
ATOM 717 O O . LEU A 1 91 ? -2.413 -3.465 4.674 1.00 98.00 91 LEU A O 1
ATOM 721 N N . ALA A 1 92 ? -0.537 -2.321 4.234 1.00 97.88 92 ALA A N 1
ATOM 722 C CA . ALA A 1 92 ? 0.003 -3.367 3.391 1.00 97.88 92 ALA A CA 1
ATOM 723 C C . ALA A 1 92 ? 1.501 -3.568 3.583 1.00 97.88 92 ALA A C 1
ATOM 725 O O . ALA A 1 92 ? 2.270 -2.639 3.828 1.00 97.88 92 ALA A O 1
ATOM 726 N N . GLU A 1 93 ? 1.886 -4.823 3.425 1.00 96.94 93 GLU A N 1
ATOM 727 C CA . GLU A 1 93 ? 3.257 -5.284 3.348 1.00 96.94 93 GLU A CA 1
ATOM 728 C C . GLU A 1 93 ? 3.502 -5.773 1.925 1.00 96.94 93 GLU A C 1
ATOM 730 O O . GLU A 1 93 ? 2.751 -6.600 1.404 1.00 96.94 93 GLU A O 1
ATOM 735 N N . LEU A 1 94 ? 4.564 -5.263 1.315 1.00 94.69 94 LEU A N 1
ATOM 736 C CA . LEU A 1 94 ? 5.152 -5.820 0.110 1.00 94.69 94 LEU A CA 1
ATOM 737 C C . LEU A 1 94 ? 6.356 -6.659 0.515 1.00 94.69 94 LEU A C 1
ATOM 739 O O . LEU A 1 94 ? 7.206 -6.185 1.268 1.00 94.69 94 LEU A O 1
ATOM 743 N N . LEU A 1 95 ? 6.432 -7.882 0.007 1.00 92.12 95 LEU A N 1
ATOM 744 C CA . LEU A 1 95 ? 7.519 -8.804 0.297 1.00 92.12 95 LEU A CA 1
ATOM 745 C C . LEU A 1 95 ? 7.967 -9.484 -0.991 1.00 92.12 95 LEU A C 1
ATOM 747 O O . LEU A 1 95 ? 7.162 -10.139 -1.658 1.00 92.12 95 LEU A O 1
ATOM 751 N N . GLN A 1 96 ? 9.248 -9.351 -1.320 1.00 87.31 96 GLN A N 1
ATOM 752 C CA . GLN A 1 96 ? 9.896 -10.213 -2.302 1.00 87.31 96 GLN A CA 1
ATOM 753 C C . GLN A 1 96 ? 10.745 -11.232 -1.548 1.00 87.31 96 GLN A C 1
ATOM 755 O O . GLN A 1 96 ? 11.593 -10.860 -0.733 1.00 87.31 96 GLN A O 1
ATOM 760 N N . GLY A 1 97 ? 10.454 -12.511 -1.789 1.00 70.88 97 GLY A N 1
ATOM 761 C CA . GLY A 1 97 ? 11.138 -13.630 -1.149 1.00 70.88 97 GLY A CA 1
ATOM 762 C C . GLY A 1 97 ? 12.605 -13.744 -1.556 1.00 70.88 97 GLY A C 1
ATOM 763 O O . GLY A 1 97 ? 13.088 -13.028 -2.434 1.00 70.88 97 GLY A O 1
ATOM 764 N N . ASP A 1 98 ? 13.311 -14.658 -0.896 1.00 69.12 98 ASP A N 1
ATOM 765 C CA . ASP A 1 98 ? 14.697 -14.958 -1.227 1.00 69.12 98 ASP A CA 1
ATOM 766 C C . ASP A 1 98 ? 14.793 -15.657 -2.584 1.00 69.12 98 ASP A C 1
ATOM 768 O O . ASP A 1 98 ? 14.401 -16.812 -2.738 1.00 69.12 98 ASP A O 1
ATOM 772 N N . LEU A 1 99 ? 15.337 -14.936 -3.563 1.00 65.12 99 LEU A N 1
ATOM 773 C CA . LEU A 1 99 ? 15.563 -15.426 -4.921 1.00 65.12 99 LEU A CA 1
ATOM 774 C C . LEU A 1 99 ? 16.571 -16.585 -4.968 1.00 65.12 99 LEU A C 1
ATOM 776 O O . LEU A 1 99 ? 16.641 -17.297 -5.966 1.00 65.12 99 LEU A O 1
ATOM 780 N N . GLN A 1 100 ? 17.357 -16.783 -3.904 1.00 60.84 100 GLN A N 1
ATOM 781 C CA . GLN A 1 100 ? 18.318 -17.882 -3.802 1.00 60.84 100 GLN A CA 1
ATOM 782 C C . GLN A 1 100 ? 17.679 -19.186 -3.304 1.00 60.84 100 GLN A C 1
ATOM 784 O O . GLN A 1 100 ? 18.306 -20.243 -3.401 1.00 60.84 100 GLN A O 1
ATOM 789 N N . ALA A 1 101 ? 16.437 -19.154 -2.807 1.00 60.69 101 ALA A N 1
ATOM 790 C CA . ALA A 1 101 ? 15.741 -20.366 -2.402 1.00 60.69 101 ALA A CA 1
ATOM 791 C C . ALA A 1 101 ? 15.191 -21.113 -3.639 1.00 60.69 101 ALA A C 1
ATOM 793 O O . ALA A 1 101 ? 14.454 -20.526 -4.441 1.00 60.69 101 ALA A O 1
ATOM 794 N N . PRO A 1 102 ? 15.512 -22.410 -3.821 1.00 52.41 102 PRO A N 1
ATOM 795 C CA . PRO A 1 102 ? 15.087 -23.167 -4.994 1.00 52.41 102 PRO A CA 1
ATOM 796 C C . PRO A 1 102 ? 13.557 -23.273 -5.063 1.00 52.41 102 PRO A C 1
ATOM 798 O O . PRO A 1 102 ? 12.909 -23.683 -4.103 1.00 52.41 102 PRO A O 1
ATOM 801 N N . GLY A 1 103 ? 12.988 -22.922 -6.220 1.00 63.16 103 GLY A N 1
ATOM 802 C CA . GLY A 1 103 ? 11.540 -22.933 -6.463 1.00 63.16 103 GLY A CA 1
ATOM 803 C C . GLY A 1 103 ? 10.814 -21.627 -6.122 1.00 63.16 103 GLY A C 1
ATOM 804 O O . GLY A 1 103 ? 9.587 -21.588 -6.197 1.00 63.16 103 GLY A O 1
ATOM 805 N N . THR A 1 104 ? 11.543 -20.565 -5.767 1.00 63.19 104 THR A N 1
ATOM 806 C CA . THR A 1 104 ? 10.954 -19.254 -5.466 1.00 63.19 104 THR A CA 1
ATOM 807 C C . THR A 1 104 ? 10.836 -18.426 -6.742 1.00 63.19 104 THR A C 1
ATOM 809 O O . THR A 1 104 ? 11.829 -18.151 -7.408 1.00 63.19 104 THR A O 1
ATOM 812 N N . ASP A 1 105 ? 9.609 -18.048 -7.092 1.00 65.69 105 ASP A N 1
ATOM 813 C CA . ASP A 1 105 ? 9.331 -17.065 -8.141 1.00 65.69 105 ASP A CA 1
ATOM 814 C C . ASP A 1 105 ? 9.761 -15.675 -7.636 1.00 65.69 105 ASP A C 1
ATOM 816 O O . ASP A 1 105 ? 9.494 -15.328 -6.482 1.00 65.69 105 ASP A O 1
ATOM 820 N N . GLU A 1 106 ? 10.405 -14.864 -8.484 1.00 78.38 106 GLU A N 1
ATOM 821 C CA . GLU A 1 106 ? 10.782 -13.482 -8.147 1.00 78.38 106 GLU A CA 1
ATOM 822 C C . GLU A 1 106 ? 9.560 -12.582 -7.895 1.00 78.38 106 GLU A C 1
ATOM 824 O O . GLU A 1 106 ? 9.703 -11.405 -7.560 1.00 78.38 106 GLU A O 1
ATOM 829 N N . SER A 1 107 ? 8.348 -13.115 -8.060 1.00 85.56 107 SER A N 1
ATOM 830 C CA . SER A 1 107 ? 7.108 -12.393 -7.853 1.00 85.56 107 SER A CA 1
ATOM 831 C C . SER A 1 107 ? 6.998 -11.754 -6.468 1.00 85.56 107 SER A C 1
ATOM 833 O O . SER A 1 107 ? 7.049 -12.397 -5.417 1.00 85.56 107 SER A O 1
ATOM 835 N N . LEU A 1 108 ? 6.638 -10.476 -6.488 1.00 90.44 108 LEU A N 1
ATOM 836 C CA . LEU A 1 108 ? 6.259 -9.724 -5.310 1.00 90.44 108 LEU A CA 1
ATOM 837 C C . LEU A 1 108 ? 4.933 -10.236 -4.732 1.00 90.44 108 LEU A C 1
ATOM 839 O O . LEU A 1 108 ? 3.977 -10.520 -5.464 1.00 90.44 108 LEU A O 1
ATOM 843 N N . VAL A 1 109 ? 4.865 -10.325 -3.407 1.00 93.31 109 VAL A N 1
ATOM 844 C CA . VAL A 1 109 ? 3.653 -10.661 -2.656 1.00 93.31 109 VAL A CA 1
ATOM 845 C C . VAL A 1 109 ? 3.177 -9.423 -1.910 1.00 93.31 109 VAL A C 1
ATOM 847 O O . VAL A 1 109 ? 3.973 -8.734 -1.276 1.00 93.31 109 VAL A O 1
ATOM 850 N N . VAL A 1 110 ? 1.872 -9.157 -1.966 1.00 96.06 110 VAL A N 1
ATOM 851 C CA . VAL A 1 110 ? 1.213 -8.155 -1.123 1.00 96.06 110 VAL A CA 1
ATOM 852 C C . VAL A 1 110 ? 0.377 -8.842 -0.049 1.00 96.06 110 VAL A C 1
ATOM 854 O O . VAL A 1 110 ? -0.456 -9.699 -0.358 1.00 96.06 110 VAL A O 1
ATOM 857 N N . SER A 1 111 ? 0.577 -8.450 1.204 1.00 97.75 111 SER A N 1
ATOM 858 C CA . SER A 1 111 ? -0.280 -8.798 2.339 1.00 97.75 111 SER A CA 1
ATOM 859 C C . SER A 1 111 ? -1.024 -7.543 2.777 1.00 97.75 111 SER A C 1
ATOM 861 O O . SER A 1 111 ? -0.399 -6.512 3.000 1.00 97.75 111 SER A O 1
ATOM 863 N N . VAL A 1 112 ? -2.347 -7.612 2.895 1.00 98.00 112 VAL A N 1
ATOM 864 C CA . VAL A 1 112 ? -3.215 -6.470 3.199 1.00 98.00 112 VAL A CA 1
ATOM 865 C C . VAL A 1 112 ? -3.997 -6.738 4.476 1.00 98.00 112 VAL A C 1
ATOM 867 O O . VAL A 1 112 ? -4.650 -7.777 4.615 1.00 98.00 112 VAL A O 1
ATOM 870 N N . LYS A 1 113 ? -3.953 -5.762 5.379 1.00 98.00 113 LYS A N 1
ATOM 871 C CA . LYS A 1 113 ? -4.775 -5.664 6.587 1.00 98.00 113 LYS A CA 1
ATOM 872 C C . LYS A 1 113 ? -5.606 -4.391 6.505 1.00 98.00 113 LYS A C 1
ATOM 874 O O . LYS A 1 113 ? -5.211 -3.430 5.845 1.00 98.00 113 LYS A O 1
ATOM 879 N N . GLN A 1 114 ? -6.772 -4.376 7.136 1.00 96.62 114 GLN A N 1
ATOM 880 C CA . GLN A 1 114 ? -7.690 -3.249 7.006 1.00 96.62 114 GLN A CA 1
ATOM 881 C C . GLN A 1 114 ? -8.611 -3.121 8.217 1.00 96.62 114 GLN A C 1
ATOM 883 O O . GLN A 1 114 ? -9.042 -4.131 8.772 1.00 96.62 114 GLN A O 1
ATOM 888 N N . GLN A 1 115 ? -8.964 -1.883 8.573 1.00 95.38 115 GLN A N 1
ATOM 889 C CA . GLN A 1 115 ? -9.986 -1.598 9.577 1.00 95.38 115 GLN A CA 1
ATOM 890 C C . GLN A 1 115 ? -10.739 -0.282 9.286 1.00 95.38 115 GLN A C 1
ATOM 892 O O . GLN A 1 115 ? -10.093 0.753 9.095 1.00 95.38 115 GLN A O 1
ATOM 897 N N . PRO A 1 116 ? -12.090 -0.285 9.329 1.00 95.69 116 PRO A N 1
ATOM 898 C CA . PRO A 1 116 ? -12.970 -1.464 9.298 1.00 95.69 116 PRO A CA 1
ATOM 899 C C . PRO A 1 116 ? -12.883 -2.214 7.957 1.00 95.69 116 PRO A C 1
ATOM 901 O O . PRO A 1 116 ? -12.452 -1.650 6.953 1.00 95.69 116 PRO A O 1
ATOM 904 N N . VAL A 1 117 ? -13.300 -3.482 7.919 1.00 94.12 117 VAL A N 1
ATOM 905 C CA . VAL A 1 117 ? -13.238 -4.299 6.694 1.00 94.12 117 VAL A CA 1
ATOM 906 C C . VAL A 1 117 ? -14.153 -3.730 5.601 1.00 94.12 117 VAL A C 1
ATOM 908 O O . VAL A 1 117 ? -15.342 -3.517 5.812 1.00 94.12 117 VAL A O 1
ATOM 911 N N . ASN A 1 118 ? -13.589 -3.533 4.414 1.00 94.00 118 ASN A N 1
ATOM 912 C CA . ASN A 1 118 ? -14.232 -3.122 3.175 1.00 94.00 118 ASN A CA 1
ATOM 913 C C . ASN A 1 118 ? -13.488 -3.773 1.989 1.00 94.00 118 ASN A C 1
ATOM 915 O O . ASN A 1 118 ? -12.433 -3.310 1.543 1.00 94.00 118 ASN A O 1
ATOM 919 N N . GLN A 1 119 ? -14.059 -4.861 1.466 1.00 91.50 119 GLN A N 1
ATOM 920 C CA . GLN A 1 119 ? -13.465 -5.661 0.386 1.00 91.50 119 GLN A CA 1
ATOM 921 C C . GLN A 1 119 ? -13.372 -4.910 -0.948 1.00 91.50 119 GLN A C 1
ATOM 923 O O . GLN A 1 119 ? -12.449 -5.162 -1.728 1.00 91.50 119 GLN A O 1
ATOM 928 N N . HIS A 1 120 ? -14.296 -3.978 -1.205 1.00 91.94 120 HIS A N 1
ATOM 929 C CA . HIS A 1 120 ? -14.262 -3.138 -2.398 1.00 91.94 120 HIS A CA 1
ATOM 930 C C . HIS A 1 120 ? -13.002 -2.260 -2.380 1.00 91.94 120 HIS A C 1
ATOM 932 O O . HIS A 1 120 ? -12.188 -2.332 -3.302 1.00 91.94 120 HIS A O 1
ATOM 938 N N . ALA A 1 121 ? -12.747 -1.572 -1.263 1.00 93.44 121 ALA A N 1
ATOM 939 C CA . ALA A 1 121 ? -11.550 -0.752 -1.081 1.00 93.44 121 ALA A CA 1
ATOM 940 C C . ALA A 1 121 ? -10.242 -1.562 -1.198 1.00 93.44 121 ALA A C 1
ATOM 942 O O . ALA A 1 121 ? -9.297 -1.105 -1.842 1.00 93.44 121 ALA A O 1
ATOM 943 N N . ILE A 1 122 ? -10.185 -2.792 -0.658 1.00 93.62 122 ILE A N 1
ATOM 944 C CA . ILE A 1 122 ? -9.019 -3.682 -0.839 1.00 93.62 122 ILE A CA 1
ATOM 945 C C . ILE A 1 122 ? -8.795 -3.993 -2.325 1.00 93.62 122 ILE A C 1
ATOM 947 O O . ILE A 1 122 ? -7.653 -3.987 -2.789 1.00 93.62 122 ILE A O 1
ATOM 951 N N . ARG A 1 123 ? -9.860 -4.290 -3.082 1.00 93.38 123 ARG A N 1
ATOM 952 C CA . ARG A 1 123 ? -9.747 -4.658 -4.500 1.00 93.38 123 ARG A CA 1
ATOM 953 C C . ARG A 1 123 ? -9.144 -3.526 -5.329 1.00 93.38 123 ARG A C 1
ATOM 955 O O . ARG A 1 123 ? -8.173 -3.787 -6.038 1.00 93.38 123 ARG A O 1
ATOM 962 N N . GLY A 1 124 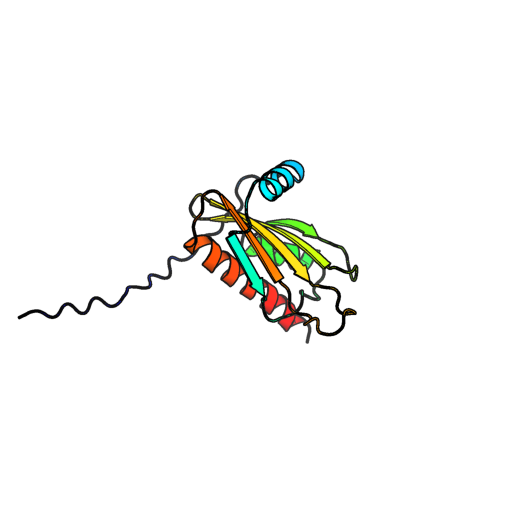? -9.652 -2.299 -5.221 1.00 93.69 124 GLY A N 1
ATOM 963 C CA . GLY A 1 124 ? -9.071 -1.185 -5.985 1.00 93.69 124 GLY A CA 1
ATOM 964 C C . GLY A 1 124 ? -7.724 -0.736 -5.474 1.00 93.69 124 GLY A C 1
ATOM 965 O O . GLY A 1 124 ? -6.869 -0.441 -6.300 1.00 93.69 124 GLY A O 1
ATOM 966 N N . PHE A 1 125 ? -7.478 -0.771 -4.161 1.00 95.50 125 PHE A N 1
ATOM 967 C CA . PHE A 1 125 ? -6.133 -0.535 -3.639 1.00 95.50 125 PHE A CA 1
ATOM 968 C C . PHE A 1 125 ? -5.113 -1.464 -4.310 1.00 95.50 125 PHE A C 1
ATOM 970 O O . PHE A 1 125 ? -4.098 -0.998 -4.825 1.00 95.50 125 PHE A O 1
ATOM 977 N N . VAL A 1 126 ? -5.401 -2.770 -4.371 1.00 94.75 126 VAL A N 1
ATOM 978 C CA . VAL A 1 126 ? -4.506 -3.736 -5.021 1.00 94.75 126 VAL A CA 1
ATOM 979 C C . VAL A 1 126 ? -4.381 -3.470 -6.526 1.00 94.75 126 VAL A C 1
ATOM 981 O O . VAL A 1 126 ? -3.285 -3.615 -7.064 1.00 94.75 126 VAL A O 1
ATOM 984 N N . SER A 1 127 ? -5.454 -3.068 -7.214 1.00 94.25 127 SER A N 1
ATOM 985 C CA . SER A 1 127 ? -5.398 -2.704 -8.640 1.00 94.25 127 SER A CA 1
ATOM 986 C C . SER A 1 127 ? -4.526 -1.470 -8.900 1.00 94.25 127 SER A C 1
ATOM 988 O O . SER A 1 127 ? -3.648 -1.520 -9.762 1.00 94.25 127 SER A O 1
ATOM 990 N N . ILE A 1 128 ? -4.707 -0.399 -8.121 1.00 95.31 128 ILE A N 1
ATOM 991 C CA . ILE A 1 128 ? -3.917 0.839 -8.206 1.00 95.31 128 ILE A CA 1
ATOM 992 C C . ILE A 1 128 ? -2.444 0.542 -7.911 1.00 95.31 128 ILE A C 1
ATOM 994 O O . ILE A 1 128 ? -1.568 0.904 -8.696 1.00 95.31 128 ILE A O 1
ATOM 998 N N . LEU A 1 129 ? -2.170 -0.187 -6.825 1.00 95.44 129 LEU A N 1
ATOM 999 C CA . LEU A 1 129 ? -0.819 -0.592 -6.446 1.00 95.44 129 LEU A CA 1
ATOM 1000 C C . LEU A 1 129 ? -0.148 -1.409 -7.555 1.00 95.44 129 LEU A C 1
ATOM 1002 O O . LEU A 1 129 ? 0.983 -1.118 -7.936 1.00 95.44 129 LEU A O 1
ATOM 1006 N N . LYS A 1 130 ? -0.852 -2.396 -8.124 1.00 93.38 130 LYS A N 1
ATOM 1007 C CA . LYS A 1 130 ? -0.344 -3.172 -9.264 1.00 93.38 130 LYS A CA 1
ATOM 1008 C C . LYS A 1 130 ? -0.009 -2.284 -10.457 1.00 93.38 130 LYS A C 1
ATOM 1010 O O . LYS A 1 130 ? 1.019 -2.516 -11.084 1.00 93.38 130 LYS A O 1
ATOM 1015 N N . SER A 1 131 ? -0.854 -1.302 -10.770 1.00 93.12 131 SER A N 1
ATOM 1016 C CA . SER A 1 131 ? -0.610 -0.375 -11.876 1.00 93.12 131 SER A CA 1
ATOM 1017 C C . SER A 1 131 ? 0.670 0.426 -11.654 1.00 93.12 131 SER A C 1
ATOM 1019 O O . SER A 1 131 ? 1.540 0.413 -12.518 1.00 93.12 131 SER A O 1
ATOM 1021 N N . VAL A 1 132 ? 0.830 1.042 -10.477 1.00 93.81 132 VAL A N 1
ATOM 1022 C CA . VAL A 1 132 ? 2.031 1.824 -10.133 1.00 93.81 132 VAL A CA 1
ATOM 1023 C C . VAL A 1 132 ? 3.295 0.977 -10.236 1.00 93.81 132 VAL A C 1
ATOM 1025 O O . VAL A 1 132 ? 4.256 1.369 -10.894 1.00 93.81 132 VAL A O 1
ATOM 1028 N N . LEU A 1 133 ? 3.291 -0.207 -9.618 1.00 92.12 133 LEU A N 1
ATOM 1029 C CA . LEU A 1 133 ? 4.460 -1.086 -9.621 1.00 92.12 133 LEU A CA 1
ATOM 1030 C C . LEU A 1 133 ? 4.801 -1.584 -11.033 1.00 92.12 133 LEU A C 1
ATOM 1032 O O . LEU A 1 133 ? 5.976 -1.720 -11.362 1.00 92.12 133 LEU A O 1
ATOM 1036 N N . ARG A 1 134 ? 3.793 -1.836 -11.879 1.00 89.44 134 ARG A N 1
ATOM 1037 C CA . ARG A 1 134 ? 4.007 -2.214 -13.282 1.00 89.44 134 ARG A CA 1
ATOM 1038 C C . ARG A 1 134 ? 4.604 -1.077 -14.096 1.00 89.44 134 ARG A C 1
ATOM 1040 O O . ARG A 1 134 ? 5.560 -1.335 -14.814 1.00 89.44 134 ARG A O 1
ATOM 1047 N N . THR A 1 135 ? 4.095 0.147 -13.968 1.00 89.50 135 THR A N 1
ATOM 1048 C CA . THR A 1 135 ? 4.653 1.313 -14.671 1.00 89.50 135 THR A CA 1
ATOM 1049 C C . THR A 1 135 ? 6.142 1.466 -14.362 1.00 89.50 135 THR A C 1
ATOM 1051 O O . THR A 1 135 ? 6.958 1.481 -15.275 1.00 89.50 135 THR A O 1
ATOM 1054 N N . LEU A 1 136 ? 6.512 1.404 -13.080 1.00 87.00 136 LEU A N 1
ATOM 1055 C CA . LEU A 1 136 ? 7.911 1.509 -12.653 1.00 87.00 136 LEU A CA 1
ATOM 1056 C C . LEU A 1 136 ? 8.802 0.335 -13.094 1.00 87.00 136 LEU A C 1
ATOM 1058 O O . LEU A 1 136 ? 10.023 0.475 -13.122 1.00 87.00 136 LEU A O 1
ATOM 1062 N N . ASN A 1 137 ? 8.216 -0.821 -13.411 1.00 77.38 137 ASN A N 1
ATOM 1063 C CA . ASN A 1 137 ? 8.939 -1.964 -13.971 1.00 77.38 137 ASN A CA 1
ATOM 1064 C C . ASN A 1 137 ? 9.146 -1.846 -15.490 1.00 77.38 137 ASN A C 1
ATOM 1066 O O . ASN A 1 137 ? 10.116 -2.398 -16.002 1.00 77.38 137 ASN A O 1
ATOM 1070 N N . VAL A 1 138 ? 8.257 -1.154 -16.211 1.00 63.78 138 VAL A N 1
ATOM 1071 C CA . VAL A 1 138 ? 8.342 -0.985 -17.674 1.00 63.78 138 VAL A CA 1
ATOM 1072 C C . VAL A 1 138 ? 9.349 0.102 -18.059 1.00 63.78 138 VAL A C 1
ATOM 1074 O O . VAL A 1 138 ? 10.045 -0.059 -19.055 1.00 63.78 138 VAL A O 1
ATOM 1077 N N . ASP A 1 139 ? 9.511 1.142 -17.238 1.00 51.56 139 ASP A N 1
ATOM 1078 C CA . ASP A 1 139 ? 10.472 2.238 -17.473 1.00 51.56 139 ASP A CA 1
ATOM 1079 C C . ASP A 1 139 ? 11.955 1.833 -17.283 1.00 51.56 139 ASP A C 1
ATOM 1081 O O . ASP A 1 139 ? 12.847 2.677 -17.316 1.00 51.56 139 ASP A O 1
ATOM 1085 N N . SER A 1 140 ? 12.238 0.545 -17.055 1.00 43.69 140 SER A N 1
ATOM 1086 C CA . SER A 1 140 ? 13.592 0.004 -16.840 1.00 43.69 140 SER A CA 1
ATOM 1087 C C . SER A 1 140 ? 14.170 -0.742 -18.059 1.00 43.69 140 SER A C 1
ATOM 1089 O O . SER A 1 140 ? 15.109 -1.524 -17.883 1.00 43.69 140 SER A O 1
ATOM 1091 N N . LEU A 1 141 ? 13.606 -0.547 -19.259 1.00 38.19 141 LEU A N 1
ATOM 1092 C CA . LEU A 1 141 ? 14.080 -1.128 -20.528 1.00 38.19 141 LEU A CA 1
ATOM 1093 C C . LEU A 1 141 ? 14.868 -0.125 -21.376 1.00 38.19 141 LEU A C 1
ATOM 1095 O O . LEU A 1 141 ? 14.370 1.005 -21.570 1.00 38.19 141 LEU A O 1
#

InterPro domains:
  IPR012295 TBP domain superfamily [G3DSA:3.30.310.10] (5-140)
  IPR015151 Beta-adaptin appendage, C-terminal subdomain [PF09066] (22-133)
  IPR015151 Beta-adaptin appendage, C-terminal subdomain [SM01020] (19-134)

pLDDT: mean 84.17, std 17.01, range [37.38, 98.0]

Secondary structure (DSSP,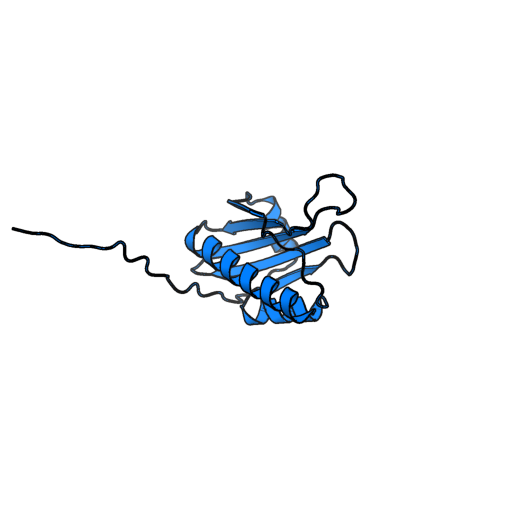 8-state):
----------------EE--SPPPHHHHHHHHHHS---EEEE-SSPPP-S-HHHHHHHHHHTTPEEEEE--TT-SSEEEEEEEEETTEEEEEEEEE--TTSTT-----EEEEEEES--HHHHHHHHHHHHHHHHHHHHTT-

Organism: Cirrhinus mrigala (NCBI:txid683832)

Radius of gyration: 17.02 Å; chains: 1; bounding box: 65×35×37 Å

Foldseek 3Di:
DDDDPPDPPPVLPPWQWAQPDDDAPVRLVVQVVVFDFPDKDWLQDAFFPDAPVLLQVLCVVSNKHWDDWDDDPDPFTKTWIWIDTPHKIKIKMKTQHDPPDPPGDNTIMITITMPPDDVSNVVVVVVSSSVSRVVSNVVPD